Protein AF-A0A381Q5K1-F1 (afdb_monomer_lite)

Secondary structure (DSSP, 8-state):
-PPPPSS-------HHHHTT-GGGGT-GGGGGSTTTSS---HHHHHHHS-----------T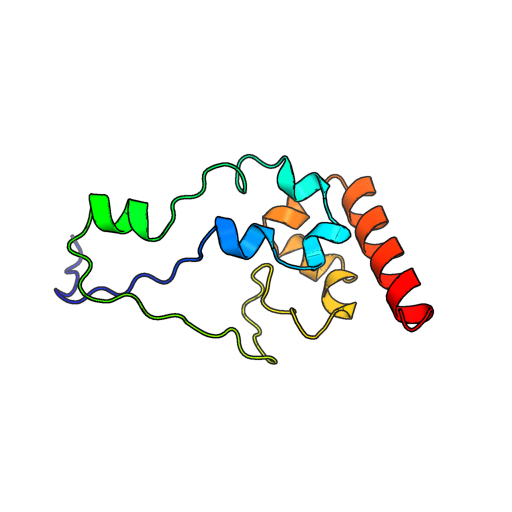T--S-STTTTTT-GGGGGSHHHHHHSHHHHTS-HHHHHHHHHHHHHHHHHT-

Sequence (113 aa):
MRRVDKRQVILLFKPSESLKFWLLEYFLECLALPLETGAPGVDDVGVHLNVHTVAPVPIPAGCTDGFAEAYWRRFEAYMEPAVRASISSLALLSPEDADRGARRLREDLESGF

Foldseek 3Di:
DDDDDPDDDDDDDALVVVVVQPLCVLQVVLCVDVCSVDDDGPVNVVVPDVDDDDDDDDQDCCQDPLEPCNPSVPLLLLLDPVSLCSYVSSVPDDPVSSNSSSVVSVVCVVVVD

pLDDT: mean 91.92, std 7.03, range [51.62, 97.81]

InterPro domains:
  IPR029063 S-adenosyl-L-methionine-dependent methyltransferase superfamily [G3DSA:3.40.50.150] (1-113)

Radius of gyration: 16.75 Å; chains: 1; bounding box: 49×31×42 Å

Structure (mmCIF, N/CA/C/O backbone):
data_AF-A0A381Q5K1-F1
#
_entry.id   AF-A0A381Q5K1-F1
#
loop_
_atom_site.group_PDB
_atom_site.id
_atom_site.type_symbol
_atom_site.label_atom_id
_atom_site.label_alt_id
_atom_site.label_comp_id
_atom_site.label_asym_id
_atom_site.label_entity_id
_atom_site.label_seq_id
_atom_site.pdbx_PDB_ins_code
_atom_site.Cartn_x
_atom_site.Cartn_y
_atom_site.Cartn_z
_atom_site.occupancy
_atom_site.B_iso_or_equiv
_atom_site.auth_seq_id
_atom_site.auth_comp_id
_atom_site.auth_asym_id
_atom_site.auth_atom_id
_atom_site.pdbx_PDB_model_num
ATOM 1 N N . MET A 1 1 ? 26.992 -19.750 -10.993 1.00 51.62 1 MET A N 1
ATOM 2 C CA . MET A 1 1 ? 26.180 -18.771 -11.750 1.00 51.62 1 MET A CA 1
ATOM 3 C C . MET A 1 1 ? 24.961 -19.504 -12.294 1.00 51.62 1 MET A C 1
ATOM 5 O O . MET A 1 1 ? 25.138 -20.519 -12.957 1.00 51.62 1 MET A O 1
ATOM 9 N N . ARG A 1 2 ? 23.743 -19.105 -11.920 1.00 71.25 2 ARG A N 1
ATOM 10 C CA . ARG A 1 2 ? 22.507 -19.834 -12.257 1.00 71.25 2 ARG A CA 1
ATOM 11 C C . ARG A 1 2 ? 21.971 -19.303 -13.595 1.00 71.25 2 ARG A C 1
ATOM 13 O O . ARG A 1 2 ? 21.941 -18.092 -13.788 1.00 71.25 2 ARG A O 1
ATOM 20 N N . ARG A 1 3 ? 21.619 -20.189 -14.534 1.00 82.38 3 ARG A N 1
ATOM 21 C CA . ARG A 1 3 ? 21.101 -19.810 -15.863 1.00 82.38 3 ARG A CA 1
ATOM 22 C C . ARG A 1 3 ? 19.739 -19.127 -15.699 1.00 82.38 3 ARG A C 1
ATOM 24 O O . ARG A 1 3 ? 18.862 -19.703 -15.064 1.00 82.38 3 ARG A O 1
ATOM 31 N N . VAL A 1 4 ? 19.571 -17.940 -16.276 1.00 82.88 4 VAL A N 1
ATOM 32 C CA . VAL A 1 4 ? 18.279 -17.240 -16.361 1.00 82.88 4 VAL A CA 1
ATOM 33 C C . VAL A 1 4 ? 17.704 -17.459 -17.761 1.00 82.88 4 VAL A C 1
ATOM 35 O O . VAL A 1 4 ? 18.463 -17.532 -18.732 1.00 82.88 4 VAL A O 1
ATOM 38 N N . ASP A 1 5 ? 16.386 -17.633 -17.867 1.00 87.31 5 ASP A N 1
ATOM 39 C CA . ASP A 1 5 ? 15.716 -17.768 -19.163 1.00 87.31 5 ASP A CA 1
ATOM 40 C C . ASP A 1 5 ? 15.810 -16.458 -19.968 1.00 87.31 5 ASP A C 1
ATOM 42 O O . ASP A 1 5 ? 15.953 -15.372 -19.404 1.00 87.31 5 ASP A O 1
ATOM 46 N N . LYS A 1 6 ? 15.734 -16.555 -21.299 1.00 84.75 6 LYS A N 1
ATOM 47 C CA . LYS A 1 6 ? 15.730 -15.385 -22.189 1.00 84.75 6 LYS A CA 1
ATOM 48 C C . LYS A 1 6 ? 14.441 -14.572 -22.056 1.00 84.75 6 LYS A C 1
ATOM 50 O O . LYS A 1 6 ? 14.436 -13.399 -22.413 1.00 84.75 6 LYS A O 1
ATOM 55 N N . ARG A 1 7 ? 13.351 -15.193 -21.592 1.00 89.25 7 ARG A N 1
ATOM 56 C CA . ARG A 1 7 ? 12.077 -14.522 -21.319 1.00 89.25 7 ARG A CA 1
ATOM 57 C C . ARG A 1 7 ? 11.935 -14.298 -19.822 1.00 89.25 7 ARG A C 1
ATOM 59 O O . ARG A 1 7 ? 11.906 -15.250 -19.047 1.00 89.25 7 ARG A O 1
ATOM 66 N N . GLN A 1 8 ? 11.838 -13.033 -19.437 1.00 91.56 8 GLN A N 1
ATOM 67 C CA . GLN A 1 8 ? 11.706 -12.604 -18.051 1.00 91.56 8 GLN A CA 1
ATOM 68 C C . GLN A 1 8 ? 10.362 -11.909 -17.859 1.00 91.56 8 GLN A C 1
ATOM 70 O O . GLN A 1 8 ? 9.881 -11.216 -18.754 1.00 91.56 8 GLN A O 1
ATOM 75 N N . VAL A 1 9 ? 9.768 -12.105 -16.686 1.00 93.56 9 VAL A N 1
ATOM 76 C CA . VAL A 1 9 ? 8.553 -11.413 -16.257 1.00 93.56 9 VAL A CA 1
ATOM 77 C C . VAL A 1 9 ? 8.893 -10.659 -14.983 1.00 93.56 9 VAL A C 1
ATOM 79 O O . VAL A 1 9 ? 9.450 -11.243 -14.055 1.00 93.56 9 VAL A O 1
ATOM 82 N N . ILE A 1 10 ? 8.567 -9.370 -14.957 1.00 93.44 10 ILE A N 1
ATOM 83 C CA . ILE A 1 10 ? 8.706 -8.511 -13.783 1.00 93.44 10 ILE A CA 1
ATOM 84 C C . ILE A 1 10 ? 7.299 -8.095 -13.379 1.00 93.44 10 ILE A C 1
ATOM 86 O O . ILE A 1 10 ? 6.580 -7.489 -14.173 1.00 93.44 10 ILE A O 1
ATOM 90 N N . LEU A 1 11 ? 6.912 -8.446 -12.156 1.00 93.44 11 LEU A N 1
ATOM 91 C CA . LEU A 1 11 ? 5.729 -7.891 -11.518 1.00 93.44 11 LEU A CA 1
ATOM 92 C C . LEU A 1 11 ? 6.168 -6.655 -10.738 1.00 93.44 11 LEU A C 1
ATOM 94 O O . LEU A 1 11 ? 7.044 -6.745 -9.882 1.00 93.44 11 LEU A O 1
ATOM 98 N N . LEU A 1 12 ? 5.575 -5.512 -11.062 1.00 92.06 12 LEU A N 1
ATOM 99 C CA . LEU A 1 12 ? 5.812 -4.254 -10.369 1.00 92.06 12 LEU A CA 1
ATOM 100 C C . LEU A 1 12 ? 4.511 -3.462 -10.240 1.00 92.06 12 LEU A C 1
ATOM 102 O O . LEU A 1 12 ? 3.528 -3.757 -10.923 1.00 92.06 12 LEU A O 1
ATOM 106 N N . PHE A 1 13 ? 4.536 -2.433 -9.401 1.00 88.31 13 PHE A N 1
ATOM 107 C CA . PHE A 1 13 ? 3.453 -1.469 -9.259 1.00 88.31 13 PHE A CA 1
ATOM 108 C C . PHE A 1 13 ? 3.834 -0.130 -9.900 1.00 88.31 13 PHE A C 1
ATOM 110 O O . PHE A 1 13 ? 5.000 0.131 -10.196 1.00 88.31 13 PHE A O 1
ATOM 117 N N . LYS A 1 14 ? 2.832 0.716 -10.152 1.00 88.75 14 LYS A N 1
ATOM 118 C CA . LYS A 1 14 ? 3.041 2.100 -10.585 1.00 88.75 14 LYS A CA 1
ATOM 119 C C . LYS A 1 14 ? 2.856 3.011 -9.373 1.00 88.75 14 LYS A C 1
ATOM 121 O O . LYS A 1 14 ? 1.713 3.153 -8.941 1.00 88.75 14 LYS A O 1
ATOM 126 N N . PRO A 1 15 ? 3.916 3.663 -8.867 1.00 85.94 15 PRO A N 1
ATOM 127 C CA . PRO A 1 15 ? 3.816 4.497 -7.669 1.00 85.94 15 PRO A CA 1
ATOM 128 C C . PRO A 1 15 ? 2.740 5.580 -7.793 1.00 85.94 15 PRO A C 1
ATOM 130 O O . PRO A 1 15 ? 1.917 5.749 -6.903 1.00 85.94 15 PRO A O 1
ATOM 133 N N . SER A 1 16 ? 2.656 6.239 -8.952 1.00 85.38 16 SER A N 1
ATOM 134 C CA . SER A 1 16 ? 1.647 7.271 -9.219 1.00 85.38 16 SER A CA 1
ATOM 135 C C . SER A 1 16 ? 0.198 6.774 -9.167 1.00 85.38 16 SER A C 1
ATOM 137 O O . SER A 1 16 ? -0.701 7.583 -8.947 1.00 85.38 16 SER A O 1
ATOM 139 N N . GLU A 1 17 ? -0.050 5.477 -9.372 1.00 88.06 17 GLU A N 1
ATOM 140 C CA . GLU A 1 17 ? -1.381 4.881 -9.222 1.00 88.06 17 GLU A CA 1
ATOM 141 C C . GLU A 1 17 ? -1.638 4.431 -7.781 1.00 88.06 17 GLU A C 1
ATOM 143 O O . GLU A 1 17 ? -2.734 4.659 -7.275 1.00 88.06 17 GLU A O 1
ATOM 148 N N . SER A 1 18 ? -0.635 3.874 -7.093 1.00 87.31 18 SER A N 1
ATOM 149 C CA . SER A 1 18 ? -0.750 3.509 -5.673 1.00 87.31 18 SER A CA 1
ATOM 150 C C . SER A 1 18 ? -1.059 4.721 -4.789 1.00 87.31 18 SER A C 1
ATOM 152 O O . SER A 1 18 ? -1.881 4.622 -3.883 1.00 87.31 18 SER A O 1
ATOM 154 N N . LEU A 1 19 ? -0.523 5.903 -5.119 1.00 87.00 19 LEU A N 1
ATOM 155 C CA . LEU A 1 19 ? -0.829 7.156 -4.412 1.00 87.00 19 LEU A CA 1
ATOM 156 C C . LEU A 1 19 ? -2.299 7.608 -4.518 1.00 87.00 19 LEU A C 1
ATOM 158 O O . LEU A 1 19 ? -2.721 8.486 -3.771 1.00 87.00 19 LEU A O 1
ATOM 162 N N . LYS A 1 20 ? -3.088 7.035 -5.437 1.00 90.69 20 LYS A N 1
ATOM 163 C CA . LYS A 1 20 ? -4.527 7.325 -5.588 1.00 90.69 20 LYS A CA 1
ATOM 164 C C . LYS A 1 20 ? -5.407 6.350 -4.807 1.00 90.69 20 LYS A C 1
ATOM 166 O O . LYS A 1 20 ? -6.631 6.421 -4.900 1.00 90.69 20 LYS A O 1
ATOM 171 N N . PHE A 1 21 ? -4.810 5.387 -4.111 1.00 93.75 21 PHE A N 1
ATOM 172 C CA . PHE A 1 21 ? -5.560 4.375 -3.393 1.00 93.75 21 PHE A CA 1
ATOM 173 C C . PHE A 1 21 ? -6.288 4.992 -2.191 1.00 93.75 21 PHE A C 1
ATOM 175 O O . PHE A 1 21 ? -5.668 5.666 -1.371 1.00 93.75 21 PHE A O 1
ATOM 182 N N . TRP A 1 22 ? -7.597 4.730 -2.076 1.00 95.38 22 TRP A N 1
ATOM 183 C CA . TRP A 1 22 ? -8.489 5.334 -1.070 1.00 95.38 22 TRP A CA 1
ATOM 184 C C . TRP A 1 22 ? -7.982 5.181 0.369 1.00 95.38 22 TRP A C 1
ATOM 186 O O . TRP A 1 22 ? -8.240 6.026 1.219 1.00 95.38 22 TRP A O 1
ATOM 196 N N . LEU A 1 23 ? -7.220 4.119 0.653 1.00 96.00 23 LEU A N 1
ATOM 197 C CA . LEU A 1 23 ? -6.673 3.858 1.981 1.00 96.00 23 LEU A CA 1
ATOM 198 C C . LEU A 1 23 ? -5.802 5.016 2.489 1.00 96.00 23 LEU A C 1
ATOM 200 O O . LEU A 1 23 ? -5.761 5.280 3.689 1.00 96.00 23 LEU A O 1
ATOM 204 N N . LEU A 1 24 ? -5.136 5.732 1.583 1.00 94.19 24 LEU A N 1
ATOM 205 C CA . LEU A 1 24 ? -4.248 6.837 1.933 1.00 94.19 24 LEU A CA 1
ATOM 206 C C . LEU A 1 24 ? -4.995 8.031 2.541 1.00 94.19 24 LEU A C 1
ATOM 208 O O . LEU A 1 24 ? -4.380 8.803 3.263 1.00 94.19 24 LEU A O 1
ATOM 212 N N . GLU A 1 25 ? -6.313 8.150 2.357 1.00 95.19 25 GLU A N 1
ATOM 213 C CA . GLU A 1 25 ? -7.137 9.167 3.035 1.00 95.19 25 GLU A CA 1
ATOM 214 C C . GLU A 1 25 ? -7.201 8.958 4.564 1.00 95.19 25 GLU A C 1
ATOM 216 O O . GLU A 1 25 ? -7.412 9.902 5.340 1.00 95.19 25 GLU A O 1
ATOM 221 N N . TYR A 1 26 ? -6.981 7.716 5.004 1.00 97.31 26 TYR A N 1
ATOM 222 C CA . TYR A 1 26 ? -6.950 7.317 6.410 1.00 97.31 26 TYR A CA 1
ATOM 223 C C . TYR A 1 26 ? -5.531 7.280 6.981 1.00 97.31 26 TYR A C 1
ATOM 225 O O . TYR A 1 26 ? -5.354 7.537 8.169 1.00 97.31 26 TYR A O 1
ATOM 233 N N . PHE A 1 27 ? -4.532 7.000 6.141 1.00 96.62 27 PHE A N 1
ATOM 234 C CA . PHE A 1 27 ? -3.126 6.826 6.521 1.00 96.62 27 PHE A CA 1
ATOM 235 C C . PHE A 1 27 ? -2.220 7.796 5.743 1.00 96.62 27 PHE A C 1
ATOM 237 O O . PHE A 1 27 ? -1.283 7.390 5.054 1.00 96.62 27 PHE A O 1
ATOM 244 N N . LEU A 1 28 ? -2.526 9.095 5.823 1.00 94.31 28 LEU A N 1
ATOM 245 C CA . LEU A 1 28 ? -1.867 10.152 5.040 1.00 94.31 28 LEU A CA 1
ATOM 246 C C . LEU A 1 28 ? -0.361 10.242 5.305 1.00 94.31 28 LEU A C 1
ATOM 248 O O . LEU A 1 28 ? 0.404 10.640 4.430 1.00 94.31 28 LEU A O 1
ATOM 252 N N . GLU A 1 29 ? 0.079 9.849 6.496 1.00 94.44 29 GLU A N 1
ATOM 253 C CA . GLU A 1 29 ? 1.480 9.862 6.906 1.00 94.44 29 GLU A CA 1
ATOM 254 C C . GLU A 1 29 ? 2.344 8.930 6.042 1.00 94.44 29 GLU A C 1
ATOM 256 O O . GLU A 1 29 ? 3.544 9.172 5.899 1.00 94.44 29 GLU A O 1
ATOM 261 N N . CYS A 1 30 ? 1.745 7.929 5.380 1.00 92.44 30 CYS A N 1
ATOM 262 C CA . CYS A 1 30 ? 2.444 7.101 4.398 1.00 92.44 30 CYS A CA 1
ATOM 263 C C . CYS A 1 30 ? 3.015 7.928 3.240 1.00 92.44 30 CYS A C 1
ATOM 265 O O . CYS A 1 30 ? 4.077 7.594 2.723 1.00 92.44 30 CYS A O 1
ATOM 267 N N . LEU A 1 31 ? 2.362 9.031 2.861 1.00 89.31 31 LEU A N 1
ATOM 268 C CA . LEU A 1 31 ? 2.793 9.889 1.753 1.00 89.31 31 LEU A CA 1
ATOM 269 C C . LEU A 1 31 ? 4.136 10.583 2.025 1.00 89.31 31 LEU A C 1
ATOM 271 O O . LEU A 1 31 ? 4.813 10.998 1.089 1.00 89.31 31 LEU A O 1
ATOM 275 N N . ALA A 1 32 ? 4.527 10.712 3.296 1.00 89.50 32 ALA A N 1
ATOM 276 C CA . ALA A 1 32 ? 5.814 11.279 3.689 1.00 89.50 32 ALA A CA 1
ATOM 277 C C . ALA A 1 32 ? 6.943 10.232 3.731 1.00 89.50 32 ALA A C 1
ATOM 279 O O . ALA A 1 32 ? 8.099 10.585 3.979 1.00 89.50 32 ALA A O 1
ATOM 280 N N . LEU A 1 33 ? 6.639 8.945 3.517 1.00 86.25 33 LEU A N 1
ATOM 281 C CA . LEU A 1 33 ? 7.640 7.889 3.588 1.00 86.25 33 LEU A CA 1
ATOM 282 C C . LEU A 1 33 ? 8.562 7.920 2.358 1.00 86.25 33 LEU A C 1
ATOM 284 O O . LEU A 1 33 ? 8.086 7.997 1.221 1.00 86.25 33 LEU A O 1
ATOM 288 N N . PRO A 1 34 ? 9.887 7.757 2.546 1.00 80.19 34 PRO A N 1
ATOM 289 C CA . PRO A 1 34 ? 10.828 7.674 1.430 1.00 80.19 34 PRO A CA 1
ATOM 290 C C . PRO A 1 34 ? 10.524 6.528 0.461 1.00 80.19 34 PRO A C 1
ATOM 292 O O . PRO A 1 34 ? 10.821 6.640 -0.720 1.00 80.19 34 PRO A O 1
ATOM 295 N N . LEU A 1 35 ? 9.924 5.434 0.948 1.00 77.69 35 LEU A N 1
ATOM 296 C CA . LEU A 1 35 ? 9.535 4.293 0.115 1.00 77.69 35 LEU A CA 1
ATOM 297 C C . LEU A 1 35 ? 8.468 4.667 -0.926 1.00 77.69 35 LEU A C 1
ATOM 299 O O . LEU A 1 35 ? 8.487 4.132 -2.029 1.00 77.69 35 LEU A O 1
ATOM 303 N N . GLU A 1 36 ? 7.575 5.595 -0.587 1.00 76.81 36 GLU A N 1
ATOM 304 C CA . GLU A 1 36 ? 6.533 6.094 -1.491 1.00 76.81 36 GLU A CA 1
ATOM 305 C C . GLU A 1 36 ? 7.063 7.231 -2.381 1.00 76.81 36 GLU A C 1
ATOM 307 O O . GLU A 1 36 ? 6.608 7.442 -3.507 1.00 76.81 36 GLU A O 1
ATOM 312 N N . THR A 1 37 ? 8.087 7.945 -1.905 1.00 71.50 37 THR A N 1
ATOM 313 C CA . THR A 1 37 ? 8.708 9.068 -2.613 1.00 71.50 37 THR A CA 1
ATOM 314 C C . THR A 1 37 ? 9.843 8.585 -3.520 1.00 71.50 37 THR A C 1
ATOM 316 O O . THR A 1 37 ? 11.002 8.529 -3.119 1.00 71.50 37 THR A O 1
ATOM 319 N N . GLY A 1 38 ? 9.522 8.281 -4.781 1.00 75.69 38 GLY A N 1
ATOM 320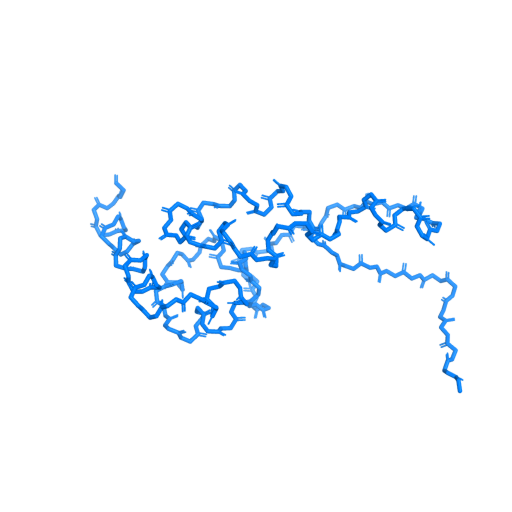 C CA . GLY A 1 38 ? 10.531 7.965 -5.804 1.00 75.69 38 GLY A CA 1
ATOM 321 C C . GLY A 1 38 ? 10.810 6.475 -6.006 1.00 75.69 38 GLY A C 1
ATOM 322 O O . GLY A 1 38 ? 11.886 6.116 -6.486 1.00 75.69 38 GLY A O 1
ATOM 323 N N . ALA A 1 39 ? 9.857 5.604 -5.664 1.00 82.81 39 ALA A N 1
ATOM 324 C CA . ALA A 1 39 ? 9.901 4.211 -6.096 1.00 82.81 39 ALA A CA 1
ATOM 325 C C . ALA A 1 39 ? 10.009 4.121 -7.637 1.00 82.81 39 ALA A C 1
ATOM 327 O O . ALA A 1 39 ? 9.361 4.903 -8.338 1.00 82.81 39 ALA A O 1
ATOM 328 N N . PRO A 1 40 ? 10.812 3.188 -8.183 1.00 86.31 40 PRO A N 1
ATOM 329 C CA . PRO A 1 40 ? 10.942 3.029 -9.625 1.00 86.31 40 PRO A CA 1
ATOM 330 C C . PRO A 1 40 ? 9.638 2.500 -10.229 1.00 86.31 40 PRO A C 1
ATOM 332 O O . PRO A 1 40 ? 9.033 1.551 -9.726 1.00 86.31 40 PRO A O 1
ATOM 335 N N . GLY A 1 41 ? 9.215 3.112 -11.328 1.00 88.44 41 GLY A N 1
ATOM 336 C CA . GLY A 1 41 ? 8.062 2.700 -12.111 1.00 88.44 41 GLY A CA 1
ATOM 337 C C . GLY A 1 41 ? 8.430 1.829 -13.311 1.00 88.44 41 GLY A C 1
ATOM 338 O O . GLY A 1 41 ? 9.577 1.445 -13.543 1.00 88.44 41 GLY A O 1
ATOM 339 N N . VAL A 1 42 ? 7.417 1.543 -14.130 1.00 89.56 42 VAL A N 1
ATOM 340 C CA . VAL A 1 42 ? 7.574 0.804 -15.397 1.00 89.56 42 VAL A CA 1
ATOM 341 C C . VAL A 1 42 ? 8.559 1.503 -16.336 1.00 89.56 42 VAL A C 1
ATOM 343 O O . VAL A 1 42 ? 9.322 0.830 -17.028 1.00 89.56 42 VAL A O 1
ATOM 346 N N . ASP A 1 43 ? 8.568 2.836 -16.330 1.00 88.81 43 ASP A N 1
ATOM 347 C CA . ASP A 1 43 ? 9.431 3.633 -17.200 1.00 88.81 43 ASP A CA 1
ATOM 348 C C . ASP A 1 43 ? 10.912 3.477 -16.814 1.00 88.81 43 ASP A C 1
ATOM 350 O O . ASP A 1 43 ? 11.750 3.289 -17.696 1.00 88.81 43 ASP A O 1
ATOM 354 N N . ASP A 1 44 ? 11.232 3.418 -15.515 1.00 91.56 44 ASP A N 1
ATOM 355 C CA . ASP A 1 44 ? 12.594 3.157 -15.024 1.00 91.56 44 ASP A CA 1
ATOM 356 C C . ASP A 1 44 ? 13.089 1.765 -15.439 1.00 91.56 44 ASP A C 1
ATOM 358 O O . ASP A 1 44 ? 14.238 1.588 -15.849 1.00 91.56 44 ASP A O 1
ATOM 362 N N . VAL A 1 45 ? 12.206 0.760 -15.411 1.00 92.69 45 VAL A N 1
ATOM 363 C CA . VAL A 1 45 ? 12.526 -0.584 -15.918 1.00 92.69 45 VAL A CA 1
ATOM 364 C C . VAL A 1 45 ? 12.835 -0.540 -17.420 1.00 92.69 45 VAL A C 1
ATOM 366 O O . VAL A 1 45 ? 13.781 -1.192 -17.868 1.00 92.69 45 VAL A O 1
ATOM 369 N N . GLY A 1 46 ? 12.082 0.250 -18.191 1.00 92.19 46 GLY A N 1
ATOM 370 C CA . GLY A 1 46 ? 12.280 0.436 -19.632 1.00 92.19 46 GLY A CA 1
ATOM 371 C C . GLY A 1 46 ? 13.602 1.113 -20.010 1.00 92.19 46 GLY A C 1
ATOM 372 O O . GLY A 1 46 ? 14.118 0.866 -21.098 1.00 92.19 46 GLY A O 1
ATOM 373 N N . VAL A 1 47 ? 14.192 1.910 -19.113 1.00 94.06 47 VAL A N 1
ATOM 374 C CA . VAL A 1 47 ? 15.530 2.500 -19.311 1.00 94.06 47 VAL A CA 1
ATOM 375 C C . VAL A 1 47 ? 16.630 1.436 -19.258 1.00 94.06 47 VAL A C 1
ATOM 377 O O . VAL A 1 47 ? 17.636 1.542 -19.961 1.00 94.06 47 VAL A O 1
ATOM 380 N N . HIS A 1 48 ? 16.459 0.401 -18.432 1.00 92.62 48 HIS A N 1
ATOM 381 C CA . HIS A 1 48 ? 17.507 -0.585 -18.156 1.00 92.62 48 HIS A CA 1
ATOM 382 C C . HIS A 1 48 ? 17.321 -1.922 -18.877 1.00 92.62 48 HIS A C 1
ATOM 384 O O . HIS A 1 48 ? 18.296 -2.652 -19.067 1.00 92.62 48 HIS A O 1
ATOM 390 N N . LEU A 1 49 ? 16.094 -2.261 -19.273 1.00 91.19 49 LEU A N 1
ATOM 391 C CA . LEU A 1 49 ? 15.750 -3.536 -19.893 1.00 91.19 49 LEU A CA 1
ATOM 392 C C . LEU A 1 49 ? 15.034 -3.329 -21.228 1.00 91.19 49 LEU A C 1
ATOM 394 O O . LEU A 1 49 ? 14.290 -2.375 -21.421 1.00 91.19 49 LEU A O 1
ATOM 398 N N . ASN A 1 50 ? 15.193 -4.292 -22.138 1.00 91.75 50 ASN A N 1
ATOM 399 C CA . ASN A 1 50 ? 14.448 -4.324 -23.397 1.00 91.75 50 ASN A CA 1
ATOM 400 C C . ASN A 1 50 ? 13.004 -4.809 -23.162 1.00 91.75 50 ASN A C 1
ATOM 402 O O . ASN A 1 50 ? 12.663 -5.960 -23.449 1.00 91.75 50 ASN A O 1
ATOM 406 N N . VAL A 1 51 ? 12.175 -3.953 -22.564 1.00 93.69 51 VAL A N 1
ATOM 407 C CA . VAL A 1 51 ? 10.775 -4.254 -22.240 1.00 93.69 51 VAL A CA 1
ATOM 408 C C . VAL A 1 51 ? 9.962 -4.376 -23.529 1.00 93.69 51 VAL A C 1
ATOM 410 O O . VAL A 1 51 ? 9.779 -3.410 -24.261 1.00 93.69 51 VAL A O 1
ATOM 413 N N . HIS A 1 52 ? 9.449 -5.577 -23.800 1.00 93.38 52 HIS A N 1
ATOM 414 C CA . HIS A 1 52 ? 8.652 -5.848 -25.000 1.00 93.38 52 HIS A CA 1
ATOM 415 C C . HIS A 1 52 ? 7.159 -5.553 -24.824 1.00 93.38 52 HIS A C 1
ATOM 417 O O . HIS A 1 52 ? 6.513 -5.085 -25.758 1.00 93.38 52 HIS A O 1
ATOM 423 N N . THR A 1 53 ? 6.610 -5.844 -23.642 1.00 94.19 53 THR A N 1
ATOM 424 C CA . THR A 1 53 ? 5.176 -5.726 -23.362 1.00 94.19 53 THR A CA 1
ATOM 425 C C . THR A 1 53 ? 4.966 -5.309 -21.916 1.00 94.19 53 THR A C 1
ATOM 427 O O . THR A 1 53 ? 5.614 -5.838 -21.015 1.00 94.19 53 THR A O 1
ATOM 430 N N . VAL A 1 54 ? 4.006 -4.412 -21.700 1.00 94.38 54 VAL A N 1
ATOM 431 C CA . VAL A 1 54 ? 3.487 -4.047 -20.381 1.00 94.38 54 VAL A CA 1
ATOM 432 C C . VAL A 1 54 ? 1.991 -4.322 -20.396 1.00 94.38 54 VAL A C 1
ATOM 434 O O . VAL A 1 54 ? 1.287 -3.860 -21.292 1.00 94.38 54 VAL A O 1
ATOM 437 N N . ALA A 1 55 ? 1.504 -5.078 -19.418 1.00 94.94 55 ALA A N 1
ATOM 438 C CA . ALA A 1 55 ? 0.085 -5.369 -19.265 1.00 94.94 55 ALA A CA 1
ATOM 439 C C . ALA A 1 55 ? -0.328 -5.150 -17.804 1.00 94.94 55 ALA A C 1
ATOM 441 O O . ALA A 1 55 ? 0.425 -5.537 -16.907 1.00 94.94 55 ALA A O 1
ATOM 442 N N . PRO A 1 56 ? -1.494 -4.532 -17.543 1.00 93.88 56 PRO A N 1
ATOM 443 C CA . PRO A 1 56 ? -2.001 -4.408 -16.186 1.00 93.88 56 PRO A CA 1
ATOM 444 C C . PRO A 1 56 ? -2.350 -5.790 -15.625 1.00 93.88 56 PRO A C 1
ATOM 446 O O . PRO A 1 56 ? -2.939 -6.623 -16.316 1.00 93.88 56 PRO A O 1
ATOM 449 N N . VAL A 1 57 ? -2.024 -6.007 -14.352 1.00 94.56 57 VAL A N 1
ATOM 450 C CA . VAL A 1 57 ? -2.454 -7.184 -13.593 1.00 94.56 57 VAL A CA 1
ATOM 451 C C . VAL A 1 57 ? -3.551 -6.727 -12.631 1.00 94.56 57 VAL A C 1
ATOM 453 O O . VAL A 1 57 ? -3.255 -5.969 -11.708 1.00 94.56 57 VAL A O 1
ATOM 456 N N . PRO A 1 58 ? -4.821 -7.118 -12.842 1.00 94.31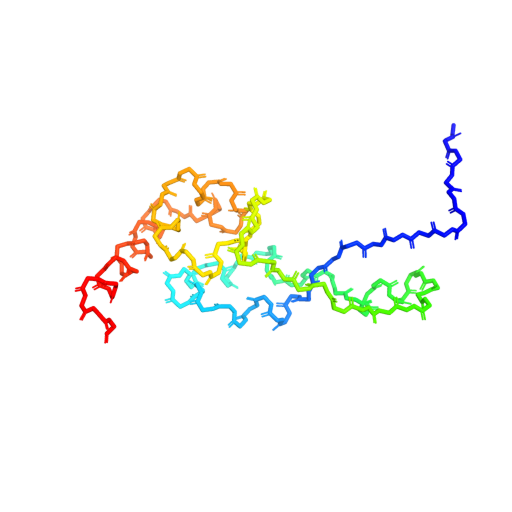 58 PRO A N 1
ATOM 457 C CA . PRO A 1 58 ? -5.888 -6.741 -11.928 1.00 94.31 58 PRO A CA 1
ATOM 458 C C . PRO A 1 58 ? -5.690 -7.439 -10.584 1.00 94.31 58 PRO A C 1
ATOM 460 O O . PRO A 1 58 ? -5.361 -8.624 -10.538 1.00 94.31 58 PRO A O 1
ATOM 463 N N . ILE A 1 59 ? -5.944 -6.719 -9.493 1.00 95.56 59 ILE A N 1
ATOM 464 C CA . ILE A 1 59 ? -5.914 -7.282 -8.143 1.00 95.56 59 ILE A CA 1
ATOM 465 C C . ILE A 1 59 ? -7.260 -7.973 -7.884 1.00 95.56 59 ILE A C 1
ATOM 467 O O . ILE A 1 59 ? -8.290 -7.292 -7.812 1.00 95.56 59 ILE A O 1
ATOM 471 N N . PRO A 1 60 ? -7.309 -9.311 -7.737 1.00 96.31 60 PRO A N 1
ATOM 472 C CA . PRO A 1 60 ? -8.568 -10.007 -7.498 1.00 96.31 60 PRO A CA 1
ATOM 473 C C . PRO A 1 60 ? -9.211 -9.554 -6.184 1.00 96.31 60 PRO A C 1
ATOM 475 O O . PRO A 1 60 ? -8.516 -9.324 -5.198 1.00 96.31 60 PRO A O 1
ATOM 478 N N . ALA A 1 61 ? -10.544 -9.509 -6.125 1.00 95.69 61 ALA A N 1
ATOM 479 C CA . ALA A 1 61 ? -11.264 -9.152 -4.893 1.00 95.69 61 ALA A CA 1
ATOM 480 C C . ALA A 1 61 ? -10.953 -10.096 -3.709 1.00 95.69 61 ALA A C 1
ATOM 482 O O . ALA A 1 61 ? -11.096 -9.709 -2.553 1.00 95.69 61 ALA A O 1
ATOM 483 N N . GLY A 1 62 ? -10.530 -11.331 -4.001 1.00 95.25 62 GLY A N 1
ATOM 484 C CA . GLY A 1 62 ? -10.097 -12.329 -3.023 1.00 95.25 62 GLY A CA 1
ATOM 485 C C . GLY A 1 62 ? -8.578 -12.482 -2.910 1.00 95.25 62 GLY A C 1
ATOM 486 O O . GLY A 1 62 ? -8.132 -13.555 -2.522 1.00 95.25 62 GLY A O 1
ATOM 487 N N . CYS A 1 63 ? -7.781 -11.478 -3.296 1.00 96.38 63 CYS A N 1
ATOM 488 C CA . CYS A 1 63 ? -6.322 -11.536 -3.171 1.00 96.38 63 CYS A CA 1
ATOM 489 C C . CYS A 1 63 ? -5.904 -11.826 -1.717 1.00 96.38 63 CYS A C 1
ATOM 491 O O . CYS A 1 63 ? -6.458 -11.254 -0.784 1.00 96.38 63 CYS A O 1
ATOM 493 N N . THR A 1 64 ? -4.936 -12.714 -1.501 1.00 93.19 64 THR A N 1
ATOM 494 C CA . THR A 1 64 ? -4.440 -13.076 -0.156 1.00 93.19 64 THR A CA 1
ATOM 495 C C . THR A 1 64 ? -2.954 -12.784 0.025 1.00 93.19 64 THR A C 1
ATOM 497 O O . THR A 1 64 ? -2.368 -13.242 0.997 1.00 93.19 64 THR A O 1
ATOM 500 N N . ASP A 1 65 ? -2.337 -12.077 -0.924 1.00 94.44 65 ASP A N 1
ATOM 501 C CA . ASP A 1 65 ? -0.886 -11.866 -0.953 1.00 94.44 65 ASP A CA 1
ATOM 502 C C . ASP A 1 65 ? -0.394 -10.968 0.194 1.00 94.44 65 ASP A C 1
ATOM 504 O O . ASP A 1 65 ? 0.630 -11.249 0.806 1.00 94.44 65 ASP A O 1
ATOM 508 N N . GLY A 1 66 ? -1.178 -9.942 0.547 1.00 93.69 66 GLY A N 1
ATOM 509 C CA . GLY A 1 66 ? -0.918 -9.086 1.709 1.00 93.69 66 GLY A CA 1
ATOM 510 C C . GLY A 1 66 ? -0.227 -7.753 1.414 1.00 93.69 66 GLY A C 1
ATOM 511 O O . GLY A 1 66 ? -0.005 -6.993 2.350 1.00 93.69 66 GLY A O 1
ATOM 512 N N . PHE A 1 67 ? 0.058 -7.420 0.150 1.00 93.50 67 PHE A N 1
ATOM 513 C CA . PHE A 1 67 ? 0.465 -6.057 -0.224 1.00 93.50 67 PHE A CA 1
ATOM 514 C C . PHE A 1 67 ? -0.644 -5.023 0.050 1.00 93.50 67 PHE A C 1
ATOM 516 O O . PHE A 1 67 ? -1.803 -5.382 0.273 1.00 93.50 67 PHE A O 1
ATOM 523 N N . ALA A 1 68 ? -0.291 -3.734 0.019 1.00 93.38 68 ALA A N 1
ATOM 524 C CA . ALA A 1 68 ? -1.150 -2.636 0.467 1.00 93.38 68 ALA A CA 1
ATOM 525 C C . ALA A 1 68 ? -2.568 -2.679 -0.127 1.00 93.38 68 ALA A C 1
ATOM 527 O O . ALA A 1 68 ? -3.538 -2.544 0.608 1.00 93.38 68 ALA A O 1
ATOM 528 N N . GLU A 1 69 ? -2.722 -2.947 -1.420 1.00 95.00 69 GLU A N 1
ATOM 529 C CA . GLU A 1 69 ? -4.009 -2.979 -2.121 1.00 95.00 69 GLU A CA 1
ATOM 530 C C . GLU A 1 69 ? -4.668 -4.379 -2.160 1.00 95.00 69 GLU A C 1
ATOM 532 O O . GLU A 1 69 ? -5.739 -4.551 -2.747 1.00 95.00 69 GLU A O 1
ATOM 537 N N . ALA A 1 70 ? -4.090 -5.403 -1.518 1.00 96.56 70 ALA A N 1
ATOM 538 C CA . ALA A 1 70 ? -4.617 -6.777 -1.538 1.00 96.56 70 ALA A CA 1
ATOM 539 C C . ALA A 1 70 ? -6.010 -6.912 -0.887 1.00 96.56 70 ALA A C 1
ATOM 541 O O . ALA A 1 70 ? -6.752 -7.860 -1.166 1.00 96.56 70 ALA A O 1
ATOM 542 N N . TYR A 1 71 ? -6.392 -5.960 -0.035 1.00 96.69 71 TYR A N 1
ATOM 543 C CA . TYR A 1 71 ? -7.673 -5.934 0.671 1.00 96.69 71 TYR A CA 1
ATOM 544 C C . TYR A 1 71 ? -8.594 -4.807 0.184 1.00 96.69 71 TYR A C 1
ATOM 546 O O . TYR A 1 71 ? -9.514 -4.430 0.899 1.00 96.69 71 TYR A O 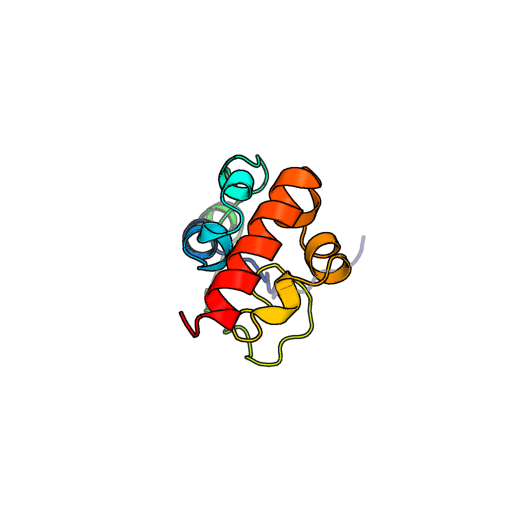1
ATOM 554 N N . TRP A 1 72 ? -8.414 -4.304 -1.045 1.00 95.88 72 TRP A N 1
ATOM 555 C CA . TRP A 1 72 ? -9.126 -3.126 -1.572 1.00 95.88 72 TRP A CA 1
ATOM 556 C C . TRP A 1 72 ? -10.662 -3.152 -1.463 1.00 95.88 72 TRP A C 1
ATOM 558 O O . TRP A 1 72 ? -11.282 -2.092 -1.469 1.00 95.88 72 TRP A O 1
ATOM 568 N N . ARG A 1 73 ? -11.275 -4.343 -1.378 1.00 95.75 73 ARG A N 1
ATOM 569 C CA . ARG A 1 73 ? -12.729 -4.552 -1.221 1.00 95.75 73 ARG A CA 1
ATOM 570 C C . ARG A 1 73 ? -13.134 -5.097 0.162 1.00 95.75 73 ARG A C 1
ATOM 572 O O . ARG A 1 73 ? -14.261 -5.548 0.334 1.00 95.75 73 ARG A O 1
ATOM 579 N N . ARG A 1 74 ? -12.209 -5.138 1.121 1.00 95.81 74 ARG A N 1
ATOM 580 C CA . ARG A 1 74 ? -12.376 -5.667 2.487 1.00 95.81 74 ARG A CA 1
ATOM 581 C C . ARG A 1 74 ? -11.778 -4.666 3.472 1.00 95.81 74 ARG A C 1
ATOM 583 O O . ARG A 1 74 ? -10.682 -4.867 3.989 1.00 95.81 74 ARG A O 1
ATOM 590 N N . PHE A 1 75 ? -12.479 -3.557 3.651 1.00 95.38 75 PHE A N 1
ATOM 591 C CA . PHE A 1 75 ? -12.024 -2.378 4.386 1.00 95.38 75 PHE A CA 1
ATOM 592 C C . PHE A 1 75 ? -11.632 -2.722 5.830 1.00 95.38 75 PHE A C 1
ATOM 594 O O . PHE A 1 75 ? -10.605 -2.269 6.329 1.00 95.38 75 PHE A O 1
ATOM 601 N N . GLU A 1 76 ? -12.400 -3.605 6.461 1.00 95.69 76 GLU A N 1
ATOM 602 C CA . GLU A 1 76 ? -12.221 -4.081 7.831 1.00 95.69 76 GLU A CA 1
ATOM 603 C C . GLU A 1 76 ? -10.844 -4.719 8.049 1.00 95.69 76 GLU A C 1
ATOM 605 O O . GLU A 1 76 ? -10.280 -4.614 9.136 1.00 95.69 76 GLU A O 1
ATOM 610 N N . ALA A 1 77 ? -10.250 -5.314 7.007 1.00 96.94 77 ALA A N 1
ATOM 611 C CA . ALA A 1 77 ? -8.927 -5.922 7.100 1.00 96.94 77 ALA A CA 1
ATOM 612 C C . ALA A 1 77 ? -7.853 -4.907 7.515 1.00 96.94 77 ALA A C 1
ATOM 614 O O . ALA A 1 77 ? -6.943 -5.258 8.258 1.00 96.94 77 ALA A O 1
ATOM 615 N N . TYR A 1 78 ? -7.963 -3.641 7.102 1.00 97.12 78 TYR A N 1
ATOM 616 C CA . TYR A 1 78 ? -6.983 -2.608 7.452 1.00 97.12 78 TYR A CA 1
ATOM 617 C C . TYR A 1 78 ? -7.079 -2.139 8.911 1.00 97.12 78 TYR A C 1
ATOM 619 O O . TYR A 1 78 ? -6.183 -1.448 9.394 1.00 97.12 78 TYR A O 1
ATOM 627 N N . MET A 1 79 ? -8.127 -2.528 9.645 1.00 96.00 79 MET A N 1
ATOM 628 C CA . MET A 1 79 ? -8.223 -2.272 11.085 1.00 96.00 79 MET A CA 1
ATOM 629 C C . MET A 1 79 ? -7.353 -3.241 11.888 1.00 96.00 79 MET A C 1
ATOM 631 O O . MET A 1 79 ? -6.843 -2.879 12.955 1.00 96.00 79 MET A O 1
ATOM 635 N N . GLU A 1 80 ? -7.143 -4.446 11.354 1.00 96.75 80 GLU A N 1
ATOM 636 C CA . GLU A 1 80 ? -6.382 -5.503 12.004 1.00 96.75 80 GLU A CA 1
ATOM 637 C C . GLU A 1 80 ? -4.902 -5.108 12.117 1.00 96.75 80 GLU A C 1
ATOM 639 O O . GLU A 1 80 ? -4.230 -4.907 11.097 1.00 96.75 80 GLU A O 1
ATOM 644 N N . PRO A 1 81 ? -4.341 -5.017 13.340 1.00 96.75 81 PRO A N 1
ATOM 645 C CA . PRO A 1 81 ? -2.943 -4.630 13.526 1.00 96.75 81 PRO A CA 1
ATOM 646 C C . PRO A 1 81 ? -1.965 -5.530 12.761 1.00 96.75 81 PRO A C 1
ATOM 648 O O . PRO A 1 81 ? -0.980 -5.046 12.211 1.00 96.75 81 PRO A O 1
ATOM 651 N N . ALA A 1 82 ? -2.256 -6.832 12.673 1.00 95.94 82 ALA A N 1
ATOM 652 C CA . ALA A 1 82 ? -1.424 -7.789 11.948 1.00 95.94 82 ALA A CA 1
ATOM 653 C C . ALA A 1 82 ? -1.399 -7.529 10.431 1.00 95.94 82 ALA A C 1
ATOM 655 O O . ALA A 1 82 ? -0.351 -7.676 9.805 1.00 95.94 82 ALA A O 1
ATOM 656 N N . VAL A 1 83 ? -2.524 -7.103 9.845 1.00 96.75 83 VAL A N 1
ATOM 657 C CA . VAL A 1 83 ? -2.593 -6.738 8.422 1.00 96.75 83 VAL A CA 1
ATOM 658 C C . VAL A 1 83 ? -1.775 -5.477 8.174 1.00 96.75 83 VAL A C 1
ATOM 660 O O . VAL A 1 83 ? -0.917 -5.478 7.293 1.00 96.75 83 VAL A O 1
ATOM 663 N N . ARG A 1 84 ? -1.954 -4.437 8.999 1.00 97.12 84 ARG A N 1
ATOM 664 C CA . ARG A 1 84 ? -1.151 -3.205 8.908 1.00 97.12 84 ARG A CA 1
ATOM 665 C C . ARG A 1 84 ? 0.347 -3.492 9.044 1.00 97.12 84 ARG A C 1
ATOM 667 O O . ARG A 1 84 ? 1.132 -2.989 8.254 1.00 97.12 84 ARG A O 1
ATOM 674 N N . ALA A 1 85 ? 0.737 -4.365 9.972 1.00 95.62 85 ALA A N 1
ATOM 675 C CA . ALA A 1 85 ? 2.132 -4.764 10.162 1.00 95.62 85 ALA A CA 1
ATOM 676 C C . ALA A 1 85 ? 2.726 -5.555 8.978 1.00 95.62 85 ALA A C 1
ATOM 678 O O . ALA A 1 85 ? 3.944 -5.582 8.817 1.00 95.62 85 ALA A O 1
ATOM 679 N N . SER A 1 86 ? 1.892 -6.195 8.150 1.00 95.19 86 SER A N 1
ATOM 680 C CA . SER A 1 86 ? 2.336 -6.909 6.941 1.00 95.19 86 SER A CA 1
ATOM 681 C C . SER A 1 86 ? 2.515 -6.006 5.715 1.00 95.19 86 SER A C 1
ATOM 683 O O . SER A 1 86 ? 3.125 -6.419 4.730 1.00 95.19 86 SER A O 1
ATOM 685 N N . ILE A 1 87 ? 2.025 -4.767 5.782 1.00 95.50 87 ILE A N 1
ATOM 686 C CA . ILE A 1 87 ? 2.086 -3.790 4.696 1.00 95.50 87 ILE A CA 1
ATOM 687 C C . ILE A 1 87 ? 3.192 -2.790 5.021 1.00 95.50 87 ILE A C 1
ATOM 689 O O . ILE A 1 87 ? 3.082 -2.031 5.979 1.00 95.50 87 ILE A O 1
ATOM 693 N N . SER A 1 88 ? 4.257 -2.760 4.219 1.00 92.38 88 SER A N 1
ATOM 694 C CA . SER A 1 88 ? 5.477 -2.001 4.532 1.00 92.38 88 SER A CA 1
ATOM 695 C C . SER A 1 88 ? 5.240 -0.518 4.820 1.00 92.38 88 SER A C 1
ATOM 697 O O . SER A 1 88 ? 5.842 0.021 5.743 1.00 92.38 88 SER A O 1
ATOM 699 N N . SER A 1 89 ? 4.363 0.145 4.066 1.00 92.25 89 SER A N 1
ATOM 700 C CA . SER A 1 89 ? 4.055 1.565 4.263 1.00 92.25 89 SER A CA 1
ATOM 701 C C . SER A 1 89 ? 3.295 1.831 5.565 1.00 92.25 89 SER A C 1
ATOM 703 O O . SER A 1 89 ? 3.558 2.826 6.231 1.00 92.25 89 SER A O 1
ATOM 705 N N . LEU A 1 90 ? 2.408 0.924 5.980 1.00 95.69 90 LEU A N 1
ATOM 706 C CA . LEU A 1 90 ? 1.649 1.049 7.229 1.00 95.69 90 LEU A CA 1
ATOM 707 C C . LEU A 1 90 ? 2.476 0.610 8.443 1.00 95.69 90 LEU A C 1
ATOM 709 O O . LEU A 1 90 ? 2.362 1.199 9.513 1.00 95.69 90 LEU A O 1
ATOM 713 N N . ALA A 1 91 ? 3.342 -0.390 8.276 1.00 96.06 91 ALA A N 1
ATOM 714 C CA . ALA A 1 91 ? 4.232 -0.893 9.319 1.00 96.06 91 ALA A CA 1
ATOM 715 C C . ALA A 1 91 ? 5.294 0.131 9.758 1.00 96.06 91 ALA A C 1
ATOM 717 O O . ALA A 1 91 ? 5.837 0.017 10.855 1.00 96.06 91 ALA A O 1
ATOM 718 N N . LEU A 1 92 ? 5.602 1.114 8.906 1.00 95.56 92 LEU A N 1
ATOM 719 C CA . LEU A 1 92 ? 6.541 2.200 9.198 1.00 95.56 92 LEU A CA 1
ATOM 720 C C . LEU A 1 92 ? 5.900 3.395 9.916 1.00 95.56 92 LEU A C 1
ATOM 722 O O . LEU A 1 92 ? 6.619 4.305 10.329 1.00 95.56 92 LEU A O 1
ATOM 726 N N . LEU A 1 93 ? 4.575 3.414 10.060 1.00 96.06 93 LEU A N 1
ATOM 727 C CA . LEU A 1 93 ? 3.886 4.474 10.785 1.00 96.06 93 LEU A CA 1
ATOM 728 C C . LEU A 1 93 ? 4.143 4.377 12.287 1.00 96.06 93 LEU A C 1
ATOM 730 O O . LEU A 1 93 ? 4.389 3.300 12.838 1.00 96.06 93 LEU A O 1
ATOM 734 N N . SER A 1 94 ? 4.024 5.513 12.975 1.00 96.62 94 SER A N 1
ATOM 735 C CA . SER A 1 94 ? 3.945 5.478 14.431 1.00 96.62 94 SER A CA 1
ATOM 736 C C . SER A 1 94 ? 2.673 4.724 14.863 1.00 96.62 94 SER A C 1
ATOM 738 O O . SER A 1 94 ? 1.665 4.760 14.146 1.00 96.62 94 SER A O 1
ATOM 740 N N . PRO A 1 95 ? 2.668 4.062 16.037 1.00 96.44 95 PRO A N 1
ATOM 741 C CA . PRO A 1 95 ? 1.458 3.421 16.550 1.00 96.44 95 PRO A CA 1
ATOM 742 C C . PRO A 1 95 ? 0.270 4.387 16.645 1.00 96.44 95 PRO A C 1
ATOM 744 O O . PRO A 1 95 ? -0.855 4.015 16.330 1.00 96.44 95 PRO A O 1
ATOM 747 N N . GLU A 1 96 ? 0.527 5.646 17.012 1.00 97.38 96 GLU A N 1
ATOM 748 C CA . GLU A 1 96 ? -0.499 6.686 17.112 1.00 97.38 96 GLU A CA 1
ATOM 749 C C . GLU A 1 96 ? -1.133 7.013 15.753 1.00 97.38 96 GLU A C 1
ATOM 751 O O . GLU A 1 96 ? -2.359 7.096 15.652 1.00 97.38 96 GLU A O 1
ATOM 756 N N . ASP A 1 97 ? -0.322 7.164 14.703 1.00 97.62 97 ASP A N 1
ATOM 757 C CA . ASP A 1 97 ? -0.813 7.446 13.350 1.00 97.62 97 ASP A CA 1
ATOM 758 C C . ASP A 1 97 ? -1.589 6.258 12.785 1.00 97.62 97 ASP A C 1
ATOM 760 O O . ASP A 1 97 ? -2.703 6.412 12.278 1.00 97.62 97 ASP A O 1
ATOM 764 N N . ALA A 1 98 ? -1.042 5.053 12.955 1.00 97.25 98 ALA A N 1
ATOM 765 C CA . ALA A 1 98 ? -1.681 3.832 12.499 1.00 97.25 98 ALA A CA 1
ATOM 766 C C . ALA A 1 98 ? -3.038 3.607 13.193 1.00 97.25 98 ALA A C 1
ATOM 768 O O . ALA A 1 98 ? -4.009 3.210 12.546 1.00 97.25 98 ALA A O 1
ATOM 769 N N . ASP A 1 99 ? -3.135 3.854 14.500 1.00 97.44 99 ASP A N 1
ATOM 770 C CA . ASP A 1 99 ? -4.385 3.673 15.242 1.00 97.44 99 ASP A CA 1
ATOM 771 C C . ASP A 1 99 ? -5.392 4.792 14.976 1.00 97.44 99 ASP A C 1
ATOM 773 O O . ASP A 1 99 ? -6.598 4.532 14.916 1.00 97.44 99 ASP A O 1
ATOM 777 N N . ARG A 1 100 ? -4.926 6.025 14.740 1.00 97.81 100 ARG A N 1
ATOM 778 C CA . ARG A 1 100 ? -5.786 7.127 14.299 1.00 97.81 100 ARG A CA 1
ATOM 779 C C . ARG A 1 100 ? -6.438 6.811 12.954 1.00 97.81 100 ARG A C 1
ATOM 781 O O . ARG A 1 100 ? -7.654 6.974 12.842 1.00 97.81 100 ARG A O 1
ATOM 788 N N . GLY A 1 101 ? -5.667 6.338 11.974 1.00 97.69 101 GLY A N 1
ATOM 789 C CA . GLY A 1 101 ? -6.187 5.945 10.662 1.00 97.69 101 GLY A CA 1
ATOM 790 C C . GLY A 1 101 ? -7.196 4.800 10.753 1.00 97.69 101 GLY A C 1
ATOM 791 O O . GLY A 1 101 ? -8.315 4.914 10.253 1.00 97.69 101 GLY A O 1
ATOM 792 N N . ALA A 1 102 ? -6.854 3.739 11.492 1.00 97.81 102 ALA A N 1
ATOM 793 C CA . ALA A 1 102 ? -7.740 2.592 11.696 1.00 97.81 102 ALA A CA 1
ATOM 794 C C . ALA A 1 102 ? -9.043 2.956 12.430 1.00 97.81 102 ALA A C 1
ATOM 796 O O . ALA A 1 102 ? -10.098 2.397 12.129 1.00 97.81 102 ALA A O 1
ATOM 797 N N 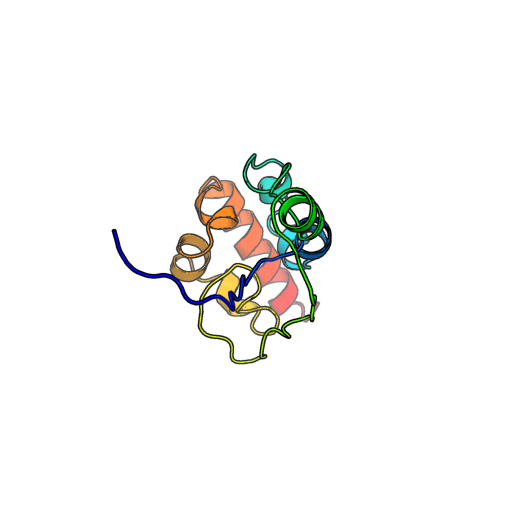. ARG A 1 103 ? -8.994 3.885 13.394 1.00 97.75 103 ARG A N 1
ATOM 798 C CA . ARG A 1 103 ? -10.189 4.373 14.094 1.00 97.75 103 ARG A CA 1
ATOM 799 C C . ARG A 1 103 ? -11.099 5.179 13.170 1.00 97.75 103 ARG A C 1
ATOM 801 O O . ARG A 1 103 ? -12.284 4.884 13.143 1.00 97.75 103 ARG A O 1
ATOM 808 N N . ARG A 1 104 ? -10.556 6.124 12.395 1.00 97.69 104 ARG A N 1
ATOM 809 C CA . ARG A 1 104 ? -11.350 6.908 11.430 1.00 97.69 104 ARG A CA 1
ATOM 810 C C . ARG A 1 104 ? -12.028 6.010 10.396 1.00 97.69 104 ARG A C 1
ATOM 812 O O . ARG A 1 104 ? -13.208 6.172 10.131 1.00 97.69 104 ARG A O 1
ATOM 819 N N . LEU A 1 105 ? -11.302 5.018 9.876 1.00 97.50 105 LEU A N 1
ATOM 820 C CA . LEU A 1 105 ? -11.876 4.035 8.956 1.00 97.50 105 LEU A CA 1
ATOM 821 C C . LEU A 1 105 ? -13.032 3.258 9.599 1.00 97.50 105 LEU A C 1
ATOM 823 O O . LEU A 1 105 ? -14.032 2.983 8.946 1.00 97.50 105 LEU A O 1
ATOM 827 N N . ARG A 1 106 ? -12.906 2.899 10.881 1.00 96.81 106 ARG A N 1
ATOM 828 C CA . ARG A 1 106 ? -13.982 2.226 11.618 1.00 96.81 106 ARG A CA 1
ATOM 829 C C . ARG A 1 106 ? -15.209 3.110 11.767 1.00 96.81 106 ARG A C 1
ATOM 831 O O . ARG A 1 106 ? -16.306 2.637 11.501 1.00 96.81 106 ARG A O 1
ATOM 838 N N . GLU A 1 107 ? -15.008 4.360 12.162 1.00 97.12 107 GLU A N 1
ATOM 839 C CA . GLU A 1 107 ? -16.085 5.335 12.336 1.00 97.12 107 GLU A CA 1
ATOM 840 C C . GLU A 1 107 ? -16.876 5.529 11.030 1.00 97.12 107 GLU A C 1
ATOM 842 O O . GLU A 1 107 ? -18.101 5.438 11.058 1.00 97.12 107 GLU A O 1
ATOM 847 N N . ASP A 1 108 ? -16.191 5.673 9.890 1.00 96.56 108 ASP A N 1
ATOM 848 C CA . ASP A 1 108 ? -16.837 5.830 8.576 1.00 96.56 108 ASP A CA 1
ATOM 849 C C . ASP A 1 108 ? -17.588 4.560 8.122 1.00 96.56 108 ASP A C 1
ATOM 851 O O . ASP A 1 108 ? -18.653 4.631 7.507 1.00 96.56 108 ASP A O 1
ATOM 855 N N . LEU A 1 109 ? -17.072 3.362 8.424 1.00 94.06 109 LEU A N 1
ATOM 856 C CA . LEU A 1 109 ? -17.800 2.123 8.115 1.00 94.06 109 LEU A CA 1
ATOM 857 C C . LEU A 1 109 ? -19.039 1.951 9.005 1.00 94.06 109 LEU A C 1
ATOM 859 O O . LEU A 1 109 ? -20.063 1.451 8.538 1.00 94.06 109 LEU A O 1
ATOM 863 N N . GLU A 1 110 ? -18.960 2.361 10.272 1.00 95.38 110 GLU A N 1
ATOM 864 C CA . GLU A 1 110 ? -20.077 2.303 11.219 1.00 95.38 110 GLU A CA 1
ATOM 865 C C . GLU A 1 110 ? -21.166 3.344 10.908 1.00 95.38 110 GLU A C 1
ATOM 867 O O . GLU A 1 110 ? -22.347 3.061 11.125 1.00 95.38 110 GLU A O 1
ATOM 872 N N . SER A 1 111 ? -20.810 4.512 10.357 1.00 93.75 111 SER A N 1
ATOM 873 C CA . SER A 1 111 ? -21.778 5.520 9.890 1.00 93.75 111 SER A CA 1
ATOM 874 C C . SER A 1 111 ? -22.484 5.130 8.589 1.00 93.75 111 SER A C 1
ATOM 876 O O . SER A 1 111 ? -23.513 5.721 8.256 1.00 93.75 111 SER A O 1
ATOM 878 N N . GLY A 1 112 ? -21.983 4.113 7.879 1.00 86.00 112 GLY A N 1
ATOM 879 C CA . GLY A 1 112 ? -22.467 3.740 6.552 1.00 86.00 112 GLY A CA 1
ATOM 880 C C . GLY A 1 112 ? -21.968 4.681 5.456 1.00 86.00 112 GLY A C 1
ATOM 881 O O . GLY A 1 112 ? -22.639 4.781 4.425 1.00 86.00 112 GLY A O 1
ATOM 882 N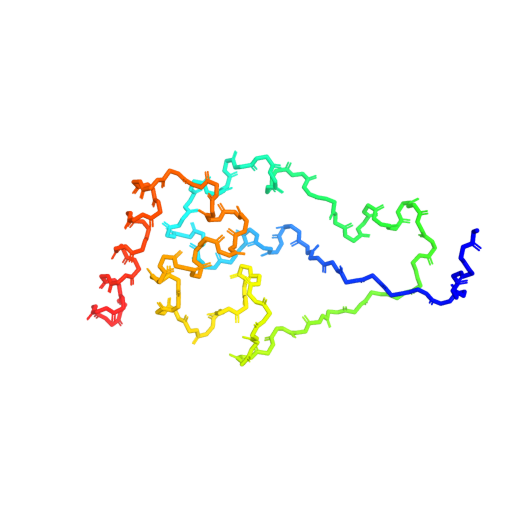 N . PHE A 1 113 ? -20.795 5.289 5.691 1.00 69.12 113 PHE A N 1
ATOM 883 C CA . PHE A 1 113 ? -20.181 6.416 4.982 1.00 69.12 113 PHE A CA 1
ATOM 884 C C . PHE A 1 113 ? -20.823 7.761 5.341 1.00 69.12 113 PHE A C 1
ATOM 886 O O . PHE A 1 113 ? -21.645 8.287 4.556 1.00 69.12 113 PHE A O 1
#

Organism: NCBI:txid408172